Protein AF-A0A536EAB9-F1 (afdb_monomer_lite)

Foldseek 3Di:
DAEAEAADLLVVLVVVVVLDDFAFAEEEDDEQSCVQSCNVVCQLPDPRYHDLVNVLVPDDCVPCVVVNCVSVVDTPYYDYDFDDADPVGDTHHADPCDDDPVVNVCCVPVPVQVVVQVVCCVPPVGGDDCPDDDDDDDDPDPSRDYHYHYNDDGDD

Secondary structure (DSSP, 8-state):
-EEEEESSHHHHHHHHHHHSPTT-EEEE---HHHHHTSHHHHHHH-SSSEEHHHHHHHS-TTT-HHHHHHHHH--SEEE---SEE-TT--EE--BTTBSSHHHHHHHIIIIIHHHHHHHHHHHHSS--------------STTS-EEEEESS----

Radius of gyration: 17.91 Å; chains: 1; bounding box: 41×40×45 Å

pLDDT: mean 80.73, std 15.04, range [38.0, 97.25]

Structure (mmCIF, N/CA/C/O backbone):
data_AF-A0A536EAB9-F1
#
_entry.id   AF-A0A536EAB9-F1
#
loop_
_atom_site.group_PDB
_atom_site.id
_atom_site.type_symbol
_atom_site.label_atom_id
_atom_site.label_alt_id
_atom_site.label_comp_id
_atom_site.label_asym_id
_atom_site.label_entity_id
_atom_site.label_seq_id
_atom_site.pdbx_PDB_ins_code
_atom_site.Cartn_x
_atom_site.Cartn_y
_atom_site.Cartn_z
_atom_site.occupancy
_atom_site.B_iso_or_equiv
_atom_site.auth_seq_id
_atom_site.auth_comp_id
_atom_site.auth_asym_id
_atom_site.auth_atom_id
_atom_site.pdbx_PDB_model_num
ATOM 1 N N . MET A 1 1 ? -15.782 5.787 -1.056 1.00 75.94 1 MET A N 1
ATOM 2 C CA . MET A 1 1 ? -14.953 5.262 0.046 1.00 75.94 1 MET A CA 1
ATOM 3 C C . MET A 1 1 ? -15.876 4.612 1.052 1.00 75.94 1 MET A C 1
ATOM 5 O O . MET A 1 1 ? -16.847 5.250 1.440 1.00 75.94 1 MET A O 1
ATOM 9 N N . THR A 1 2 ? -15.585 3.378 1.443 1.00 87.56 2 THR A N 1
ATOM 10 C CA . THR A 1 2 ? -16.389 2.602 2.394 1.00 87.56 2 THR A CA 1
ATOM 11 C C . THR A 1 2 ? -15.535 2.332 3.628 1.00 87.56 2 THR A C 1
ATOM 13 O O . THR A 1 2 ? -14.425 1.816 3.502 1.00 87.56 2 THR A O 1
ATOM 16 N N . ALA A 1 3 ? -16.018 2.724 4.806 1.00 88.75 3 ALA A N 1
ATOM 17 C CA . ALA A 1 3 ? -15.301 2.549 6.064 1.00 88.75 3 ALA A CA 1
ATOM 18 C C . ALA A 1 3 ? -15.833 1.331 6.825 1.00 88.75 3 ALA A C 1
ATOM 20 O O . ALA A 1 3 ? -17.043 1.148 6.950 1.00 88.75 3 ALA A O 1
ATOM 21 N N . HIS A 1 4 ? -14.914 0.536 7.358 1.00 94.12 4 HIS A N 1
ATOM 22 C CA . HIS A 1 4 ? -15.176 -0.637 8.179 1.00 94.12 4 HIS A CA 1
ATOM 23 C C . HIS A 1 4 ? -14.498 -0.454 9.531 1.00 94.12 4 HIS A C 1
ATOM 25 O O . HIS A 1 4 ? -13.382 0.059 9.596 1.00 94.12 4 HIS A O 1
ATOM 31 N N . ILE A 1 5 ? -15.153 -0.891 10.602 1.00 95.50 5 ILE A N 1
ATOM 32 C CA . ILE A 1 5 ? -14.583 -0.889 11.951 1.00 95.50 5 ILE A CA 1
ATOM 33 C C . ILE A 1 5 ? -14.517 -2.336 12.416 1.00 95.50 5 ILE A C 1
ATOM 35 O O . ILE A 1 5 ? -15.523 -3.044 12.366 1.00 95.50 5 ILE A O 1
ATOM 39 N N . VAL A 1 6 ? -13.341 -2.766 12.859 1.00 97.25 6 VAL A N 1
ATOM 40 C CA . VAL A 1 6 ? -13.091 -4.125 13.347 1.00 97.25 6 VAL A CA 1
ATOM 41 C C . VAL A 1 6 ? -12.400 -4.088 14.707 1.00 97.25 6 VAL A C 1
ATOM 43 O O . VAL A 1 6 ? -11.725 -3.117 15.058 1.00 97.25 6 VAL A O 1
ATOM 46 N N . GLU A 1 7 ? -12.589 -5.145 15.495 1.00 96.81 7 GLU A N 1
ATOM 47 C CA . GLU A 1 7 ? -12.049 -5.207 16.855 1.00 96.81 7 GLU A CA 1
ATOM 48 C C . GLU A 1 7 ? -10.556 -5.564 16.862 1.00 96.81 7 GLU A C 1
ATOM 50 O O . GLU A 1 7 ? -9.804 -4.970 17.630 1.00 96.81 7 GLU A O 1
ATOM 55 N N . SER A 1 8 ? -10.123 -6.480 15.987 1.00 96.75 8 SER A N 1
ATOM 56 C CA . SER A 1 8 ? -8.767 -7.045 15.993 1.00 96.75 8 SER A CA 1
ATOM 57 C C . SER A 1 8 ? -8.055 -6.974 14.640 1.00 96.75 8 SER A C 1
ATOM 59 O O . SER A 1 8 ? -8.682 -6.872 13.580 1.00 96.75 8 SER A O 1
ATOM 61 N N . GLY A 1 9 ? -6.729 -7.100 14.665 1.00 93.94 9 GLY A N 1
ATOM 62 C CA . GLY A 1 9 ? -5.897 -7.235 13.472 1.00 93.94 9 GLY A CA 1
ATOM 63 C C . GLY A 1 9 ? -6.225 -8.484 12.653 1.00 93.94 9 GLY A C 1
ATOM 64 O O . GLY A 1 9 ? -6.204 -8.438 11.424 1.00 93.94 9 GLY A O 1
ATOM 65 N N . ALA A 1 10 ? -6.622 -9.575 13.311 1.00 95.31 10 ALA A N 1
ATOM 66 C CA . ALA A 1 10 ? -7.068 -10.790 12.631 1.00 95.31 10 ALA A CA 1
ATOM 67 C C . ALA A 1 10 ? -8.366 -10.560 11.837 1.00 95.31 10 ALA A C 1
ATOM 69 O O . ALA A 1 10 ? -8.505 -11.027 10.705 1.00 95.31 10 ALA A O 1
ATOM 70 N N . ASP A 1 11 ? -9.310 -9.799 12.398 1.00 96.75 11 ASP A N 1
ATOM 71 C CA . ASP A 1 11 ? -10.539 -9.424 11.694 1.00 96.75 11 ASP A CA 1
ATOM 72 C C . ASP A 1 11 ? -10.251 -8.465 10.538 1.00 96.75 11 ASP A C 1
ATOM 74 O O . ASP A 1 11 ? -10.848 -8.599 9.469 1.00 96.75 11 ASP A O 1
ATOM 78 N N . ALA A 1 12 ? -9.283 -7.561 10.717 1.00 96.25 12 ALA A N 1
ATOM 79 C CA . ALA A 1 12 ? -8.805 -6.680 9.661 1.00 96.25 12 ALA A CA 1
ATOM 80 C C . ALA A 1 12 ? -8.195 -7.462 8.489 1.00 96.25 12 ALA A C 1
ATOM 82 O O . ALA A 1 12 ? -8.575 -7.219 7.344 1.00 96.25 12 ALA A O 1
ATOM 83 N N . SER A 1 13 ? -7.300 -8.423 8.764 1.00 95.19 13 SER A N 1
ATOM 84 C CA . SER A 1 13 ? -6.672 -9.276 7.741 1.00 95.19 13 SER A CA 1
ATOM 85 C C . SER A 1 13 ? -7.732 -10.057 6.959 1.00 95.19 13 SER A C 1
ATOM 87 O O . SER A 1 13 ? -7.795 -9.993 5.729 1.00 95.19 13 SER A O 1
ATOM 89 N N . ARG A 1 14 ? -8.656 -10.708 7.676 1.00 96.38 14 ARG A N 1
ATOM 90 C CA . ARG A 1 14 ? -9.744 -11.496 7.083 1.00 96.38 14 ARG A CA 1
ATOM 91 C C . ARG A 1 14 ? -10.657 -10.655 6.194 1.00 96.38 14 ARG A C 1
ATOM 93 O O . ARG A 1 14 ? -10.989 -11.073 5.085 1.00 96.38 14 ARG A O 1
ATOM 100 N N . LEU A 1 15 ? -11.063 -9.478 6.674 1.00 96.50 15 LEU A N 1
ATOM 101 C CA . LEU A 1 15 ? -11.903 -8.558 5.913 1.00 96.50 15 LEU A CA 1
ATOM 102 C C . LEU A 1 15 ? -11.167 -8.040 4.675 1.00 96.50 15 LEU A C 1
ATOM 104 O O . LEU A 1 15 ? -11.731 -8.067 3.585 1.00 96.50 15 LEU A O 1
ATOM 108 N N . ALA A 1 16 ? -9.908 -7.619 4.824 1.00 95.12 16 ALA A N 1
ATOM 109 C CA . ALA A 1 16 ? -9.094 -7.142 3.713 1.00 95.12 16 ALA A CA 1
ATOM 110 C C . ALA A 1 16 ? -8.968 -8.206 2.615 1.00 95.12 16 ALA A C 1
ATOM 112 O O . ALA A 1 16 ? -9.211 -7.908 1.450 1.00 95.12 16 ALA A O 1
ATOM 113 N N . LEU A 1 17 ? -8.677 -9.461 2.974 1.00 95.44 17 LEU A N 1
ATOM 114 C CA . LEU A 1 17 ? -8.606 -10.565 2.014 1.00 95.44 17 LEU A CA 1
ATOM 115 C C . LEU A 1 17 ? -9.943 -10.818 1.313 1.00 95.44 17 LEU A C 1
ATOM 117 O O . LEU A 1 17 ? -9.949 -11.065 0.108 1.00 95.44 17 LEU A O 1
ATOM 121 N N . GLY A 1 18 ? -11.060 -10.734 2.039 1.00 95.00 18 GLY A N 1
ATOM 122 C CA . GLY A 1 18 ? -12.401 -10.913 1.477 1.00 95.00 18 GLY A CA 1
ATOM 123 C C . GLY A 1 18 ? -12.824 -9.819 0.490 1.00 95.00 18 GLY A C 1
ATOM 124 O O . GLY A 1 18 ? -13.664 -10.073 -0.367 1.00 95.00 18 GLY A O 1
ATOM 125 N N . LEU A 1 19 ? -12.237 -8.622 0.584 1.00 94.88 19 LEU A N 1
ATOM 126 C CA . LEU A 1 19 ? -12.507 -7.506 -0.330 1.00 94.88 19 LEU A CA 1
ATOM 127 C C . LEU A 1 19 ? -11.700 -7.587 -1.634 1.00 94.88 19 LEU A C 1
ATOM 129 O O . LEU A 1 19 ? -12.066 -6.949 -2.619 1.00 94.88 19 LEU A O 1
ATOM 133 N N . ILE A 1 20 ? -10.602 -8.346 -1.655 1.00 94.69 20 ILE A N 1
ATOM 134 C CA . ILE A 1 20 ? -9.741 -8.465 -2.836 1.00 94.69 20 ILE A CA 1
ATOM 135 C C . ILE A 1 20 ? -10.350 -9.489 -3.808 1.00 94.69 20 ILE A C 1
ATOM 137 O O . ILE A 1 20 ? -10.529 -10.645 -3.407 1.00 94.69 20 ILE A O 1
ATOM 141 N N . PRO A 1 21 ? -10.609 -9.124 -5.081 1.00 93.62 21 PRO A N 1
ATOM 142 C CA . PRO A 1 21 ? -11.105 -10.060 -6.087 1.00 93.62 21 PRO A CA 1
ATOM 143 C C . PRO A 1 21 ? -10.148 -11.231 -6.339 1.00 93.62 21 PRO A C 1
ATOM 145 O O . PRO A 1 21 ? -8.926 -11.089 -6.259 1.00 93.62 21 PRO A O 1
ATOM 148 N N . ASP A 1 22 ? -10.702 -12.388 -6.693 1.00 94.50 22 ASP A N 1
ATOM 149 C CA . ASP A 1 22 ? -9.910 -13.558 -7.081 1.00 94.50 22 ASP A CA 1
ATOM 150 C C . ASP A 1 22 ? -9.056 -13.259 -8.319 1.00 94.50 22 ASP A C 1
ATOM 152 O O . ASP A 1 22 ? -9.517 -12.636 -9.276 1.00 94.50 22 ASP A O 1
ATOM 156 N N . GLY A 1 23 ? -7.802 -13.711 -8.305 1.00 94.25 23 GLY A N 1
ATOM 157 C CA . GLY A 1 23 ? -6.846 -13.502 -9.392 1.00 94.25 23 GLY A CA 1
ATOM 158 C C . GLY A 1 23 ? -6.237 -12.099 -9.461 1.00 94.25 23 GLY A C 1
ATOM 159 O O . GLY A 1 23 ? -5.397 -11.874 -10.329 1.00 94.25 23 GLY A O 1
ATOM 160 N N . ALA A 1 24 ? -6.612 -11.178 -8.566 1.00 94.50 24 ALA A N 1
ATOM 161 C CA . ALA A 1 24 ? -6.116 -9.805 -8.588 1.00 94.50 24 ALA A CA 1
ATOM 162 C C . ALA A 1 24 ? -4.597 -9.713 -8.361 1.00 94.50 24 ALA A C 1
ATOM 164 O O . ALA A 1 24 ? -4.020 -10.422 -7.524 1.00 94.50 24 ALA A O 1
ATOM 165 N N . GLU A 1 25 ? -3.967 -8.774 -9.064 1.00 92.25 25 GLU A N 1
ATOM 166 C CA . GLU A 1 25 ? -2.600 -8.336 -8.806 1.00 92.25 25 GLU A CA 1
ATOM 167 C C . GLU A 1 25 ? -2.575 -7.362 -7.627 1.00 92.25 25 GLU A C 1
ATOM 169 O O . GLU A 1 25 ? -3.071 -6.236 -7.706 1.00 92.25 25 GLU A O 1
ATOM 174 N N . VAL A 1 26 ? -1.989 -7.802 -6.512 1.00 93.75 26 VAL A N 1
ATOM 175 C CA . VAL A 1 26 ? -1.994 -7.051 -5.255 1.00 93.75 26 VAL A CA 1
ATOM 176 C C . VAL A 1 26 ? -0.616 -6.485 -4.966 1.00 93.75 26 VAL A C 1
ATOM 178 O O . VAL A 1 26 ? 0.374 -7.215 -4.867 1.00 93.75 26 VAL A O 1
ATOM 181 N N . PHE A 1 27 ? -0.553 -5.173 -4.773 1.00 89.31 27 PHE A N 1
ATOM 182 C CA . PHE A 1 27 ? 0.641 -4.485 -4.308 1.00 89.31 27 PHE A CA 1
ATOM 183 C C . PHE A 1 27 ? 0.523 -4.155 -2.818 1.00 89.31 27 PHE A C 1
ATOM 185 O O . PHE A 1 27 ? -0.337 -3.379 -2.405 1.00 89.31 27 PHE A O 1
ATOM 192 N N . THR A 1 28 ? 1.422 -4.705 -2.004 1.00 89.38 28 THR A N 1
ATOM 193 C CA . THR A 1 28 ? 1.500 -4.419 -0.566 1.00 89.38 28 THR A CA 1
ATOM 194 C C . THR A 1 28 ? 2.483 -3.277 -0.290 1.00 89.38 28 THR A C 1
ATOM 196 O O . THR A 1 28 ? 3.703 -3.407 -0.430 1.00 89.38 28 THR A O 1
ATOM 199 N N . ALA A 1 29 ? 1.973 -2.112 0.107 1.00 83.00 29 ALA A N 1
ATOM 200 C CA . ALA A 1 29 ? 2.823 -1.015 0.555 1.00 83.00 29 ALA A CA 1
ATOM 201 C C . ALA A 1 29 ? 3.629 -1.439 1.794 1.00 83.00 29 ALA A C 1
ATOM 203 O O . ALA A 1 29 ? 3.186 -2.262 2.595 1.00 83.00 29 ALA A O 1
ATOM 204 N N . THR A 1 30 ? 4.830 -0.883 1.962 1.00 81.94 30 THR A N 1
ATOM 205 C CA . THR A 1 30 ? 5.644 -1.166 3.151 1.00 81.94 30 THR A CA 1
ATOM 206 C C . THR A 1 30 ? 4.916 -0.641 4.389 1.00 81.94 30 THR A C 1
ATOM 208 O O . THR A 1 30 ? 4.744 0.565 4.538 1.00 81.94 30 THR A O 1
ATOM 211 N N . SER A 1 31 ? 4.472 -1.547 5.258 1.00 81.62 31 SER A N 1
ATOM 212 C CA . SER A 1 31 ? 3.620 -1.227 6.402 1.00 81.62 31 SER A CA 1
ATOM 213 C C . SER A 1 31 ? 3.896 -2.183 7.556 1.00 81.62 31 SER A C 1
ATOM 215 O O . SER A 1 31 ? 3.786 -3.399 7.398 1.00 81.62 31 SER A O 1
ATOM 217 N N . GLN A 1 32 ? 4.216 -1.623 8.726 1.00 84.38 32 GLN A N 1
ATOM 218 C CA . GLN A 1 32 ? 4.402 -2.414 9.942 1.00 84.38 32 GLN A CA 1
ATOM 219 C C . GLN A 1 32 ? 3.091 -3.071 10.382 1.00 84.38 32 GLN A C 1
ATOM 221 O O . GLN A 1 32 ? 3.093 -4.246 10.725 1.00 84.38 32 GLN A O 1
ATOM 226 N N . THR A 1 33 ? 1.968 -2.355 10.284 1.00 88.44 33 THR A N 1
ATOM 227 C CA . THR A 1 33 ? 0.635 -2.892 10.589 1.00 88.44 33 THR A CA 1
ATOM 228 C C . THR A 1 33 ? 0.329 -4.121 9.734 1.00 88.44 33 THR A C 1
ATOM 230 O O . THR A 1 33 ? -0.097 -5.137 10.266 1.00 88.44 33 THR A O 1
ATOM 233 N N . LEU A 1 34 ? 0.588 -4.069 8.419 1.00 91.19 34 LEU A N 1
ATOM 234 C CA . LEU A 1 34 ? 0.337 -5.214 7.534 1.00 91.19 34 LEU A CA 1
ATOM 235 C C . LEU A 1 34 ? 1.245 -6.415 7.814 1.00 91.19 34 LEU A C 1
ATOM 237 O O . LEU A 1 34 ? 0.874 -7.546 7.494 1.00 91.19 34 LEU A O 1
ATOM 241 N N . ALA A 1 35 ? 2.448 -6.176 8.333 1.00 89.00 35 ALA A N 1
ATOM 242 C CA . ALA A 1 35 ? 3.344 -7.242 8.759 1.00 89.00 35 ALA A CA 1
ATOM 243 C C . ALA A 1 35 ? 2.858 -7.866 10.075 1.00 89.00 35 ALA A C 1
ATOM 245 O O . ALA A 1 35 ? 2.803 -9.086 10.188 1.00 89.00 35 ALA A O 1
ATOM 246 N N . GLU A 1 36 ? 2.457 -7.034 11.035 1.00 91.00 36 GLU A N 1
ATOM 247 C CA . GLU A 1 36 ? 1.992 -7.450 12.359 1.00 91.00 36 GLU A CA 1
ATOM 248 C C . GLU A 1 36 ? 0.701 -8.269 12.305 1.00 91.00 36 GLU A C 1
ATOM 250 O O . GLU A 1 36 ? 0.615 -9.310 12.949 1.00 91.00 36 GLU A O 1
ATOM 255 N N . ILE A 1 37 ? -0.266 -7.874 11.471 1.00 94.81 37 ILE A N 1
ATOM 256 C CA . ILE A 1 37 ? -1.510 -8.642 11.291 1.00 94.81 37 ILE A CA 1
ATOM 257 C C . ILE A 1 37 ? -1.346 -9.867 10.376 1.00 94.81 37 ILE A C 1
ATOM 259 O O . ILE A 1 37 ? -2.331 -10.530 10.068 1.00 94.81 37 ILE A O 1
ATOM 263 N N . GLY A 1 38 ? -0.137 -10.141 9.874 1.00 93.69 38 GLY A N 1
ATOM 264 C CA . GLY A 1 38 ? 0.153 -11.279 8.994 1.00 93.69 38 GLY A CA 1
ATOM 265 C C . GLY A 1 38 ? -0.288 -11.124 7.532 1.00 93.69 38 GLY A C 1
ATOM 266 O O . GLY A 1 38 ? 0.122 -11.925 6.690 1.00 93.69 38 GLY A O 1
ATOM 267 N N . LEU A 1 39 ? -1.032 -10.068 7.186 1.00 94.69 39 LEU A N 1
ATOM 268 C CA . LEU A 1 39 ? -1.633 -9.893 5.857 1.00 94.69 39 LEU A CA 1
ATOM 269 C C . LEU A 1 39 ? -0.602 -9.906 4.718 1.00 94.69 39 LEU A C 1
ATOM 271 O O . LEU A 1 39 ? -0.870 -10.432 3.640 1.00 94.69 39 LEU A O 1
ATOM 275 N N . THR A 1 40 ? 0.594 -9.356 4.946 1.00 93.00 40 THR A N 1
ATOM 276 C CA . THR A 1 40 ? 1.659 -9.362 3.924 1.00 93.00 40 THR A CA 1
ATOM 277 C C . THR A 1 40 ? 2.078 -10.787 3.565 1.00 93.00 40 THR A C 1
ATOM 279 O O . THR A 1 40 ? 2.171 -11.124 2.387 1.00 93.00 40 THR A O 1
ATOM 282 N N . ALA A 1 41 ? 2.300 -11.631 4.576 1.00 93.56 41 ALA A N 1
ATOM 283 C CA . ALA A 1 41 ? 2.711 -13.016 4.377 1.00 93.56 41 ALA A CA 1
ATOM 284 C C . ALA A 1 41 ? 1.583 -13.850 3.753 1.00 93.56 41 ALA A C 1
ATOM 286 O O . ALA A 1 41 ? 1.844 -14.666 2.872 1.00 93.56 41 ALA A O 1
ATOM 287 N N . GLU A 1 42 ? 0.334 -13.608 4.161 1.00 94.75 42 GLU A N 1
ATOM 288 C CA . GLU A 1 42 ? -0.835 -14.264 3.572 1.00 94.75 42 GLU A CA 1
ATOM 289 C C . GLU A 1 42 ? -1.002 -13.926 2.083 1.00 94.75 42 GLU A C 1
ATOM 291 O O . GLU A 1 42 ? -1.237 -14.826 1.280 1.00 94.75 42 GLU A O 1
ATOM 296 N N . ILE A 1 43 ? -0.829 -12.658 1.685 1.00 95.25 43 ILE A N 1
ATOM 297 C CA . ILE A 1 43 ? -0.886 -12.246 0.272 1.00 95.25 43 ILE A CA 1
ATOM 298 C C . ILE A 1 43 ? 0.276 -12.852 -0.524 1.00 95.25 43 ILE A C 1
ATOM 300 O O . ILE A 1 43 ? 0.063 -13.344 -1.631 1.00 95.25 43 ILE A O 1
ATOM 304 N N . ASP A 1 44 ? 1.490 -12.845 0.031 1.00 93.88 44 ASP A N 1
ATOM 305 C CA . ASP A 1 44 ? 2.682 -13.373 -0.640 1.00 93.88 44 ASP A CA 1
ATOM 306 C C . ASP A 1 44 ? 2.624 -14.897 -0.850 1.00 93.88 44 ASP A C 1
ATOM 308 O O . ASP A 1 44 ? 3.159 -15.384 -1.846 1.00 93.88 44 ASP A O 1
ATOM 312 N N . ALA A 1 45 ? 1.971 -15.636 0.055 1.00 94.00 45 ALA A N 1
ATOM 313 C CA . ALA A 1 45 ? 1.793 -17.091 -0.017 1.00 94.00 45 ALA A CA 1
ATOM 314 C C . ALA A 1 45 ? 0.474 -17.531 -0.685 1.00 94.00 45 ALA A C 1
ATOM 316 O O . ALA A 1 45 ? 0.232 -18.730 -0.845 1.00 94.00 45 ALA A O 1
ATOM 317 N N . SER A 1 46 ? -0.396 -16.587 -1.050 1.00 93.75 46 SER A N 1
ATOM 318 C CA . SER A 1 46 ? -1.722 -16.884 -1.589 1.00 93.75 46 SER A CA 1
ATOM 319 C C . SER A 1 46 ? -1.645 -17.562 -2.955 1.00 93.75 46 SER A C 1
ATOM 321 O O . SER A 1 46 ? -0.944 -17.112 -3.856 1.00 93.75 46 SER A O 1
ATOM 323 N N . THR A 1 47 ? -2.443 -18.612 -3.144 1.00 92.69 47 THR A N 1
ATOM 324 C CA . THR A 1 47 ? -2.685 -19.212 -4.467 1.00 92.69 47 THR A CA 1
ATOM 325 C C . THR A 1 47 ? -3.830 -18.534 -5.220 1.00 92.69 47 THR A C 1
ATOM 327 O O . THR A 1 47 ? -3.997 -18.754 -6.417 1.00 92.69 47 THR A O 1
ATOM 330 N N . ARG A 1 48 ? -4.624 -17.710 -4.524 1.00 95.81 48 ARG A N 1
ATOM 331 C CA . ARG A 1 48 ? -5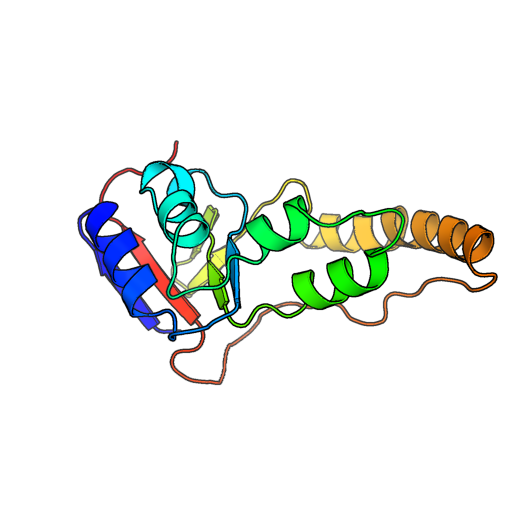.785 -16.985 -5.064 1.00 95.81 48 ARG A CA 1
ATOM 332 C C . ARG A 1 48 ? -5.409 -15.613 -5.618 1.00 95.81 48 ARG A C 1
ATOM 334 O O . ARG A 1 48 ? -6.108 -15.098 -6.483 1.00 95.81 48 ARG A O 1
ATOM 341 N N . LEU A 1 49 ? -4.344 -15.010 -5.095 1.00 96.12 49 LEU A N 1
ATOM 342 C CA . LEU A 1 49 ? -3.911 -13.648 -5.404 1.00 96.12 49 LEU A CA 1
ATOM 343 C C . LEU A 1 49 ? -2.521 -13.672 -6.034 1.00 96.12 49 LEU A C 1
ATOM 345 O O . LEU A 1 49 ? -1.712 -14.544 -5.727 1.00 96.12 49 LEU A O 1
ATOM 349 N N . ARG A 1 50 ? -2.212 -12.677 -6.867 1.00 95.12 50 ARG A N 1
ATOM 350 C CA . ARG A 1 50 ? -0.865 -12.496 -7.410 1.00 95.12 50 ARG A CA 1
ATOM 351 C C . ARG A 1 50 ? -0.165 -11.361 -6.667 1.00 95.12 50 ARG A C 1
ATOM 353 O O . ARG A 1 50 ? -0.429 -10.191 -6.931 1.00 95.12 50 ARG A O 1
ATOM 360 N N . SER A 1 51 ? 0.750 -11.687 -5.751 1.00 94.62 51 SER A N 1
ATOM 361 C CA . SER A 1 51 ? 1.568 -10.664 -5.077 1.00 94.62 51 SER A CA 1
ATOM 362 C C . SER A 1 51 ? 2.542 -10.017 -6.062 1.00 94.62 51 SER A C 1
ATOM 364 O O . SER A 1 51 ? 3.517 -10.634 -6.503 1.00 94.62 51 SER A O 1
ATOM 366 N N . VAL A 1 52 ? 2.315 -8.739 -6.372 1.00 91.69 52 VAL A N 1
ATOM 367 C CA . VAL A 1 52 ? 3.199 -7.951 -7.239 1.00 91.69 52 VAL A CA 1
ATOM 368 C C . VAL A 1 52 ? 4.599 -7.862 -6.638 1.00 91.69 52 VAL A C 1
ATOM 370 O O . VAL A 1 52 ? 5.590 -7.964 -7.357 1.00 91.69 52 VAL A O 1
ATOM 373 N N . ARG A 1 53 ? 4.718 -7.745 -5.311 1.00 88.81 53 ARG A N 1
ATOM 374 C CA . ARG A 1 53 ? 6.027 -7.666 -4.648 1.00 88.81 53 ARG A CA 1
ATOM 375 C C . ARG A 1 53 ? 6.811 -8.961 -4.742 1.00 88.81 53 ARG A C 1
ATOM 377 O O . ARG A 1 53 ? 8.017 -8.899 -4.974 1.00 88.81 53 ARG A O 1
ATOM 384 N N . SER A 1 54 ? 6.152 -10.103 -4.574 1.00 92.44 54 SER A N 1
ATOM 385 C CA . SER A 1 54 ? 6.798 -11.407 -4.738 1.00 92.44 54 SER A CA 1
ATOM 386 C C . SER A 1 54 ? 7.307 -11.597 -6.161 1.00 92.44 54 SER A C 1
ATOM 388 O O . SER A 1 54 ? 8.437 -12.046 -6.332 1.00 92.44 54 SER A O 1
ATOM 390 N N . VAL A 1 55 ? 6.523 -11.192 -7.166 1.00 91.62 55 VAL A N 1
ATOM 391 C CA . VAL A 1 55 ? 6.937 -11.253 -8.576 1.00 91.62 55 VAL A CA 1
ATOM 392 C C . VAL A 1 55 ? 8.121 -10.320 -8.836 1.00 91.62 55 VAL A C 1
ATOM 394 O O . VAL A 1 55 ? 9.145 -10.773 -9.332 1.00 91.62 55 VAL A O 1
ATOM 397 N N . LEU A 1 56 ? 8.035 -9.045 -8.439 1.00 88.38 56 LEU A N 1
ATOM 398 C CA . LEU A 1 56 ? 9.107 -8.065 -8.657 1.00 88.38 56 LEU A CA 1
ATOM 399 C C . LEU A 1 56 ? 10.439 -8.479 -8.012 1.00 88.38 56 LEU A C 1
ATOM 401 O O . LEU A 1 56 ? 11.489 -8.240 -8.596 1.00 88.38 56 LEU A O 1
ATOM 405 N N . LYS A 1 57 ? 10.416 -9.120 -6.835 1.00 90.38 57 LYS A N 1
ATOM 406 C CA . LYS A 1 57 ? 11.629 -9.621 -6.158 1.00 90.38 57 LYS A CA 1
ATOM 407 C C . LYS A 1 57 ? 12.348 -10.736 -6.927 1.00 90.38 57 LYS A C 1
ATOM 409 O O . LYS A 1 57 ? 13.522 -10.970 -6.668 1.00 90.38 57 LYS A O 1
ATOM 414 N N . GLN A 1 58 ? 11.644 -11.445 -7.806 1.00 93.12 58 GLN A N 1
ATOM 415 C CA . GLN A 1 58 ? 12.190 -12.553 -8.596 1.00 93.12 58 GLN A CA 1
ATOM 416 C C . GLN A 1 58 ? 12.687 -12.101 -9.976 1.00 93.12 58 GLN A C 1
ATOM 418 O O . GLN A 1 58 ? 13.296 -12.895 -10.688 1.00 93.12 58 GLN A O 1
ATOM 423 N N . MET A 1 59 ? 12.410 -10.854 -10.367 1.00 92.31 59 MET A N 1
ATOM 424 C CA . MET A 1 59 ? 12.789 -10.303 -11.666 1.00 92.31 59 MET A CA 1
ATOM 425 C C . MET A 1 59 ? 14.201 -9.720 -11.638 1.00 92.31 59 MET A C 1
ATOM 427 O O . MET A 1 59 ? 14.675 -9.220 -10.617 1.00 92.31 59 MET A O 1
ATOM 431 N N . ASP A 1 60 ? 14.853 -9.743 -12.793 1.00 93.62 60 ASP A N 1
ATOM 432 C CA . ASP A 1 60 ? 16.162 -9.141 -12.994 1.00 93.62 60 ASP A CA 1
ATOM 433 C C . ASP A 1 60 ? 16.018 -7.685 -13.459 1.00 93.62 60 ASP A C 1
ATOM 435 O O . ASP A 1 60 ? 15.500 -7.390 -14.537 1.00 93.62 60 ASP A O 1
ATOM 439 N N . MET A 1 61 ? 16.523 -6.758 -12.646 1.00 88.25 61 MET A N 1
ATOM 440 C CA . MET A 1 61 ? 16.499 -5.329 -12.950 1.00 88.25 61 MET A CA 1
ATOM 441 C C . MET A 1 61 ? 17.298 -4.954 -14.202 1.00 88.25 61 MET A C 1
ATOM 443 O O . MET A 1 61 ? 16.957 -3.966 -14.845 1.00 88.25 61 MET A O 1
ATOM 447 N N . ALA A 1 62 ? 18.353 -5.691 -14.555 1.00 92.31 62 ALA A N 1
ATOM 448 C CA . ALA A 1 62 ? 19.188 -5.369 -15.709 1.00 92.31 62 ALA A CA 1
ATOM 449 C C . ALA A 1 62 ? 18.491 -5.698 -17.035 1.00 92.31 62 ALA A C 1
ATOM 451 O O . ALA A 1 62 ? 18.695 -5.003 -18.030 1.00 92.31 62 ALA A O 1
ATOM 452 N N . THR A 1 63 ? 17.662 -6.742 -17.049 1.00 94.62 63 THR A N 1
ATOM 453 C CA . THR A 1 63 ? 17.059 -7.279 -18.278 1.00 94.62 63 THR A CA 1
ATOM 454 C C . THR A 1 63 ? 15.551 -7.053 -18.371 1.00 94.62 63 THR A C 1
ATOM 456 O O . THR A 1 63 ? 15.026 -6.999 -19.478 1.00 94.62 63 THR A O 1
ATOM 459 N N . GLN A 1 64 ? 14.858 -6.864 -17.243 1.00 93.94 64 GLN A N 1
ATOM 460 C CA . GLN A 1 64 ? 13.390 -6.810 -17.167 1.00 93.94 64 GLN A CA 1
ATOM 461 C C . GLN A 1 64 ? 12.864 -5.485 -16.590 1.00 93.94 64 GLN A C 1
ATOM 463 O O . GLN A 1 64 ? 11.750 -5.403 -16.066 1.00 93.94 64 GLN A O 1
ATOM 468 N N . TRP A 1 65 ? 13.669 -4.416 -16.641 1.00 84.50 65 TRP A N 1
ATOM 469 C CA . TRP A 1 65 ? 13.324 -3.129 -16.027 1.00 84.50 65 TRP A CA 1
ATOM 470 C C . TRP A 1 65 ? 12.012 -2.529 -16.546 1.00 84.50 65 TRP A C 1
ATOM 472 O O . TRP A 1 65 ? 11.280 -1.863 -15.808 1.00 84.50 65 TRP A O 1
ATOM 482 N N . HIS A 1 66 ? 11.710 -2.719 -17.832 1.00 85.12 66 HIS A N 1
ATOM 483 C CA . HIS A 1 66 ? 10.472 -2.215 -18.416 1.00 85.12 66 HIS A CA 1
ATOM 484 C C . HIS A 1 66 ? 9.256 -2.922 -17.811 1.00 85.12 66 HIS A C 1
ATOM 486 O O . HIS A 1 66 ? 8.335 -2.259 -17.333 1.00 85.12 66 HIS A O 1
ATOM 492 N N . GLU A 1 67 ? 9.296 -4.247 -17.758 1.00 88.12 67 GLU A N 1
ATOM 493 C CA . GLU A 1 67 ? 8.254 -5.107 -17.215 1.00 88.12 67 GLU A CA 1
ATOM 494 C C . GLU A 1 67 ? 8.039 -4.828 -15.725 1.00 88.12 67 GLU A C 1
ATOM 496 O O . GLU A 1 67 ? 6.896 -4.706 -15.287 1.00 88.12 67 GLU A O 1
ATOM 501 N N . MET A 1 68 ? 9.119 -4.631 -14.960 1.00 85.50 68 MET A N 1
ATOM 502 C CA . MET A 1 68 ? 9.037 -4.253 -13.546 1.00 85.50 68 MET A CA 1
ATOM 503 C C . MET A 1 68 ? 8.295 -2.926 -13.349 1.00 85.50 68 MET A C 1
ATOM 505 O O . MET A 1 68 ? 7.438 -2.823 -12.469 1.00 85.50 68 MET A O 1
ATOM 509 N N . ARG A 1 69 ? 8.579 -1.909 -14.179 1.00 78.69 69 ARG A N 1
ATOM 510 C CA . ARG A 1 69 ? 7.875 -0.615 -14.119 1.00 78.69 69 ARG A CA 1
ATOM 511 C C . ARG A 1 69 ? 6.412 -0.735 -14.522 1.00 78.69 69 ARG A C 1
ATOM 513 O O . ARG A 1 69 ? 5.573 -0.088 -13.905 1.00 78.69 69 ARG A O 1
ATOM 520 N N . VAL A 1 70 ? 6.100 -1.540 -15.537 1.00 75.38 70 VAL A N 1
ATOM 521 C CA . VAL A 1 70 ? 4.714 -1.770 -15.968 1.00 75.38 70 VAL A CA 1
ATOM 522 C C . VAL A 1 70 ? 3.917 -2.454 -14.859 1.00 75.38 70 VAL A C 1
ATOM 524 O O . VAL A 1 70 ? 2.849 -1.963 -14.499 1.00 75.38 70 VAL A O 1
ATOM 527 N N . LEU A 1 71 ? 4.462 -3.530 -14.288 1.00 77.69 71 LEU A N 1
ATOM 528 C CA . LEU A 1 71 ? 3.821 -4.306 -13.229 1.00 77.69 71 LEU A CA 1
ATOM 529 C C . LEU A 1 71 ? 3.653 -3.482 -11.941 1.00 77.69 71 LEU A C 1
ATOM 531 O O . LEU A 1 71 ? 2.575 -3.446 -11.358 1.00 77.69 71 LEU A O 1
ATOM 535 N N . GLY A 1 72 ? 4.693 -2.758 -11.518 1.00 75.12 72 GLY A N 1
ATOM 536 C CA . GLY A 1 72 ? 4.634 -1.913 -10.321 1.00 75.12 72 GLY A CA 1
ATOM 537 C C . GLY A 1 72 ? 3.692 -0.709 -10.448 1.00 75.12 72 GLY A C 1
ATOM 538 O O . GLY A 1 72 ? 3.168 -0.240 -9.442 1.00 75.12 72 GLY A O 1
ATOM 539 N N . ALA A 1 73 ? 3.456 -0.210 -11.666 1.00 73.25 73 ALA A N 1
ATOM 540 C CA . ALA A 1 73 ? 2.598 0.951 -11.903 1.00 73.25 73 ALA A CA 1
ATOM 541 C C . ALA A 1 73 ? 1.106 0.609 -12.040 1.00 73.25 73 ALA A C 1
ATOM 543 O O . ALA A 1 73 ? 0.282 1.525 -12.055 1.00 73.25 73 ALA A O 1
ATOM 544 N N . ARG A 1 74 ? 0.751 -0.672 -12.213 1.00 78.19 74 ARG A N 1
ATOM 545 C CA . ARG A 1 74 ? -0.616 -1.086 -12.568 1.00 78.19 74 ARG A CA 1
ATOM 546 C C . ARG A 1 74 ? -1.129 -2.313 -11.794 1.00 78.19 74 ARG A C 1
ATOM 548 O O . ARG A 1 74 ? -1.689 -3.197 -12.433 1.00 78.19 74 ARG A O 1
ATOM 555 N N . PRO A 1 75 ? -0.984 -2.383 -10.459 1.00 83.06 75 PRO A N 1
ATOM 556 C CA . PRO A 1 75 ? -1.694 -3.404 -9.697 1.00 83.06 75 PRO A CA 1
ATOM 557 C C . PRO A 1 75 ? -3.211 -3.178 -9.774 1.00 83.06 75 PRO A C 1
ATOM 559 O O . PRO A 1 75 ? -3.669 -2.035 -9.868 1.00 83.06 75 PRO A O 1
ATOM 562 N N . ASP A 1 76 ? -3.986 -4.255 -9.667 1.00 86.94 76 ASP A N 1
ATOM 563 C CA . ASP A 1 76 ? -5.445 -4.179 -9.545 1.00 86.94 76 ASP A CA 1
ATOM 564 C C . ASP A 1 76 ? -5.853 -3.609 -8.181 1.00 86.94 76 ASP A C 1
ATOM 566 O O . ASP A 1 76 ? -6.817 -2.848 -8.076 1.00 86.94 76 ASP A O 1
ATOM 570 N N . VAL A 1 77 ? -5.101 -3.965 -7.130 1.00 89.75 77 VAL A N 1
ATOM 571 C CA . VAL A 1 77 ? -5.351 -3.533 -5.750 1.00 89.75 77 VAL A CA 1
ATOM 572 C C . VAL A 1 77 ? -4.049 -3.127 -5.065 1.00 89.75 77 VAL A C 1
ATOM 574 O O . VAL A 1 77 ? -3.042 -3.830 -5.134 1.00 89.75 77 VAL A O 1
ATOM 577 N N . ILE A 1 78 ? -4.084 -2.012 -4.333 1.00 89.88 78 ILE A N 1
ATOM 578 C CA . ILE A 1 78 ? -3.016 -1.613 -3.413 1.00 89.88 78 ILE A CA 1
ATOM 579 C C . ILE A 1 78 ? -3.531 -1.748 -1.984 1.00 89.88 78 ILE A C 1
ATOM 581 O O . ILE A 1 78 ? -4.590 -1.218 -1.652 1.00 89.88 78 ILE A O 1
ATOM 585 N N . VAL A 1 79 ? -2.764 -2.427 -1.133 1.00 90.81 79 VAL A N 1
ATOM 586 C CA . VAL A 1 79 ? -3.058 -2.578 0.296 1.00 90.81 79 VAL A CA 1
ATOM 587 C C . VAL A 1 79 ? -1.925 -1.952 1.098 1.00 90.81 79 VAL A C 1
ATOM 589 O O . VAL A 1 79 ? -0.752 -2.242 0.864 1.00 90.81 79 VAL A O 1
ATOM 592 N N . GLY A 1 80 ? -2.261 -1.083 2.047 1.00 88.69 80 GLY A N 1
ATOM 593 C CA . GLY A 1 80 ? -1.294 -0.365 2.872 1.00 88.69 80 GLY A CA 1
ATOM 594 C C . GLY A 1 80 ? -1.930 0.185 4.141 1.00 88.69 80 GLY A C 1
ATOM 595 O O . GLY A 1 80 ? -3.144 0.371 4.196 1.00 88.69 80 GLY A O 1
ATOM 596 N N . SER A 1 81 ? -1.106 0.463 5.151 1.00 84.00 81 SER A N 1
ATOM 597 C CA . SER A 1 81 ? -1.516 1.315 6.268 1.00 84.00 81 SER A CA 1
ATOM 598 C C . SER A 1 81 ? -1.276 2.785 5.937 1.00 84.00 81 SER A C 1
ATOM 600 O O . SER A 1 81 ? -0.543 3.137 5.010 1.00 84.00 81 SER A O 1
ATOM 602 N N . VAL A 1 82 ? -1.891 3.648 6.732 1.00 79.88 82 VAL A N 1
ATOM 603 C CA . VAL A 1 82 ? -1.813 5.102 6.604 1.00 79.88 82 VAL A CA 1
ATOM 604 C C . VAL A 1 82 ? -1.369 5.681 7.944 1.00 79.88 82 VAL A C 1
ATOM 606 O O . VAL A 1 82 ? -1.435 4.998 8.963 1.00 79.88 82 VAL A O 1
ATOM 609 N N . HIS A 1 83 ? -0.872 6.913 7.947 1.00 72.50 83 HIS A N 1
ATOM 610 C CA . HIS A 1 83 ? -0.365 7.557 9.163 1.00 72.50 83 HIS A CA 1
ATOM 611 C C . HIS A 1 83 ? -1.476 8.246 9.947 1.00 72.50 83 HIS A C 1
ATOM 613 O O . HIS A 1 83 ? -1.447 8.253 11.172 1.00 72.50 83 HIS A O 1
ATOM 619 N N . ALA A 1 84 ? -2.446 8.832 9.244 1.00 65.00 84 ALA A N 1
ATOM 620 C CA . ALA A 1 84 ? -3.599 9.459 9.866 1.00 65.00 84 ALA A CA 1
ATOM 621 C C . ALA A 1 84 ? -4.797 9.478 8.917 1.00 65.00 84 ALA A C 1
ATOM 623 O O . ALA A 1 84 ? -4.642 9.406 7.696 1.00 65.00 84 ALA A O 1
ATOM 624 N N . ILE A 1 85 ? -5.982 9.612 9.506 1.00 71.56 85 ILE A N 1
ATOM 625 C CA . ILE A 1 85 ? -7.217 9.956 8.810 1.00 71.56 85 ILE A CA 1
ATOM 626 C C . ILE A 1 85 ? -7.849 11.118 9.579 1.00 71.56 85 ILE A C 1
ATOM 628 O O . ILE A 1 85 ? -7.975 11.033 10.801 1.00 71.56 85 ILE A O 1
ATOM 632 N N . THR A 1 86 ? -8.188 12.211 8.897 1.00 74.12 86 THR A N 1
ATOM 633 C CA . THR A 1 86 ? -8.838 13.375 9.524 1.00 74.12 86 THR A CA 1
ATOM 634 C C . THR A 1 86 ? -10.335 13.131 9.718 1.00 74.12 86 THR A C 1
ATOM 636 O O . THR A 1 86 ? -10.916 12.235 9.104 1.00 74.12 86 THR A O 1
ATOM 639 N N . GLU A 1 87 ? -10.999 13.942 10.547 1.00 69.31 87 GLU A N 1
ATOM 640 C CA . GLU A 1 87 ? -12.462 13.877 10.719 1.00 69.31 87 GLU A CA 1
ATOM 641 C C . GLU A 1 87 ? -13.213 14.130 9.402 1.00 69.31 87 GLU A C 1
ATOM 643 O O . GLU A 1 87 ? -14.316 13.628 9.194 1.00 69.31 87 GLU A O 1
ATOM 648 N N . GLN A 1 88 ? -12.591 14.876 8.487 1.00 71.94 88 GLN A N 1
ATOM 649 C CA . GLN A 1 88 ? -13.086 15.161 7.143 1.00 71.94 88 GLN A CA 1
ATOM 650 C C . GLN A 1 88 ? -12.861 13.990 6.168 1.00 71.94 88 GLN A C 1
ATOM 652 O O . GLN A 1 88 ? -13.305 14.052 5.021 1.00 71.94 88 GLN A O 1
ATOM 657 N N . GLY A 1 89 ? -12.202 12.914 6.612 1.00 70.44 89 GLY A N 1
ATOM 658 C CA . GLY A 1 89 ? -11.920 11.724 5.812 1.00 70.44 89 GLY A CA 1
ATOM 659 C C . GLY A 1 89 ? -10.684 11.848 4.921 1.00 70.44 89 GLY A C 1
ATOM 660 O O . GLY A 1 89 ? -10.545 11.078 3.971 1.00 70.44 89 GLY A O 1
ATOM 661 N N . GLU A 1 90 ? -9.789 12.798 5.197 1.00 67.00 90 GLU A N 1
ATOM 662 C CA . GLU A 1 90 ? -8.537 12.942 4.454 1.00 67.00 90 GLU A CA 1
ATOM 663 C C . GLU A 1 90 ? -7.524 11.922 4.969 1.00 67.00 90 GLU A C 1
ATOM 665 O O . GLU A 1 90 ? -7.277 11.827 6.169 1.00 67.00 90 GLU A O 1
ATOM 670 N N . VAL A 1 91 ? -6.930 11.155 4.059 1.00 71.44 91 VAL A N 1
ATOM 671 C CA . VAL A 1 91 ? -5.976 10.094 4.389 1.00 71.44 91 VAL A CA 1
ATOM 672 C C . VAL A 1 91 ? -4.554 10.615 4.212 1.00 71.44 91 VAL A C 1
ATOM 674 O O . VAL A 1 91 ? -4.170 11.045 3.126 1.00 71.44 91 VAL A O 1
ATOM 677 N N . VAL A 1 92 ? -3.749 10.538 5.269 1.00 66.44 92 VAL A N 1
ATOM 678 C CA . VAL A 1 92 ? -2.361 11.006 5.282 1.00 66.44 92 VAL A CA 1
ATOM 679 C C . VAL A 1 92 ? -1.417 9.813 5.238 1.00 66.44 92 VAL A C 1
ATOM 681 O O . VAL A 1 92 ? -1.460 8.932 6.097 1.00 66.44 92 VAL A O 1
ATOM 684 N N . VAL A 1 93 ? -0.514 9.804 4.260 1.00 66.06 93 VAL A N 1
ATOM 685 C CA . VAL A 1 93 ? 0.562 8.815 4.141 1.00 66.06 93 VAL A CA 1
ATOM 686 C C . VAL A 1 93 ? 1.893 9.553 4.097 1.00 66.06 93 VAL A C 1
ATOM 688 O O . VAL A 1 93 ? 2.121 10.367 3.208 1.00 66.06 93 VAL A O 1
ATOM 691 N N . ALA A 1 94 ? 2.764 9.257 5.056 1.00 52.56 94 ALA A N 1
ATOM 692 C CA . ALA A 1 94 ? 4.158 9.671 5.060 1.00 52.56 94 ALA A CA 1
ATOM 693 C C . ALA A 1 94 ? 5.026 8.471 4.655 1.00 52.56 94 ALA A C 1
ATOM 695 O O . ALA A 1 94 ? 4.862 7.364 5.150 1.00 52.56 94 ALA A O 1
ATOM 696 N N . SER A 1 95 ? 5.941 8.643 3.717 1.00 51.06 95 SER A N 1
ATOM 697 C CA . SER A 1 95 ? 6.855 7.584 3.281 1.00 51.06 95 SER A CA 1
ATOM 698 C C . SER A 1 95 ? 8.263 8.159 3.214 1.00 51.06 95 SER A C 1
ATOM 700 O O . SER A 1 95 ? 8.436 9.361 3.033 1.00 51.06 95 SER A O 1
ATOM 702 N N . ALA A 1 96 ? 9.300 7.321 3.276 1.00 40.03 96 ALA A N 1
ATOM 703 C CA . ALA A 1 96 ? 10.673 7.748 2.969 1.00 40.03 96 ALA A CA 1
ATOM 704 C C . ALA A 1 96 ? 10.810 8.342 1.541 1.00 40.03 96 ALA A C 1
ATOM 706 O O . ALA A 1 96 ? 11.801 8.996 1.218 1.00 40.03 96 ALA A O 1
ATOM 707 N N . SER A 1 97 ? 9.791 8.156 0.694 1.00 48.31 97 SER A N 1
ATOM 708 C CA . SER A 1 97 ? 9.616 8.797 -0.613 1.00 48.31 97 SER A CA 1
ATOM 709 C C . SER A 1 97 ? 8.700 10.039 -0.617 1.00 48.31 97 SER A C 1
ATOM 711 O O . SER A 1 97 ? 8.430 10.564 -1.692 1.00 48.31 97 SER A O 1
ATOM 713 N N . GLY A 1 98 ? 8.220 10.529 0.530 1.00 38.00 98 GLY A N 1
ATOM 714 C CA . GLY A 1 98 ? 7.388 11.732 0.622 1.00 38.00 98 GLY A CA 1
ATOM 715 C C . GLY A 1 98 ? 6.745 11.943 1.996 1.00 38.00 98 GLY A C 1
ATOM 716 O O . GLY A 1 98 ? 5.842 11.203 2.379 1.00 38.00 98 GLY A O 1
ATOM 717 N N . SER A 1 99 ? 7.173 13.001 2.685 1.00 43.94 99 SER A N 1
ATOM 718 C CA . SER A 1 99 ? 6.485 13.634 3.816 1.00 43.94 99 SER A CA 1
ATOM 719 C C . SER A 1 99 ? 6.586 15.144 3.602 1.00 43.94 99 SER A C 1
ATOM 721 O O . SER A 1 99 ? 7.690 15.625 3.371 1.00 43.94 99 SER A O 1
ATOM 723 N N . GLN A 1 100 ? 5.457 15.859 3.706 1.00 49.34 100 GLN A N 1
ATOM 724 C CA . GLN A 1 100 ? 5.213 17.255 3.281 1.00 49.34 100 GLN A CA 1
ATOM 725 C C . GLN A 1 100 ? 4.971 17.364 1.771 1.00 49.34 100 GLN A C 1
ATOM 727 O O . GLN A 1 100 ? 5.903 17.278 0.986 1.00 49.34 100 GLN A O 1
ATOM 732 N N . LEU A 1 101 ? 3.710 17.535 1.357 1.00 55.72 101 LEU A N 1
ATOM 733 C CA . LEU A 1 101 ? 3.326 17.599 -0.059 1.00 55.72 101 LEU A CA 1
ATOM 734 C C . LEU A 1 101 ? 4.116 18.678 -0.813 1.00 55.72 101 LEU A C 1
ATOM 736 O O . LEU A 1 101 ? 4.649 18.389 -1.875 1.00 55.72 101 LEU A O 1
ATOM 740 N N . ASP A 1 102 ? 4.290 19.865 -0.233 1.00 52.56 102 ASP A N 1
ATOM 741 C CA . ASP A 1 102 ? 5.080 20.926 -0.866 1.00 52.56 102 ASP A CA 1
ATOM 742 C C . ASP A 1 102 ? 6.556 20.547 -1.001 1.00 52.56 102 ASP A C 1
ATOM 744 O O . ASP A 1 102 ? 7.116 20.682 -2.083 1.00 52.56 102 ASP A O 1
ATOM 748 N N . GLU A 1 103 ? 7.179 19.990 0.039 1.00 53.94 103 GLU A N 1
ATOM 749 C CA . GLU A 1 103 ? 8.582 19.569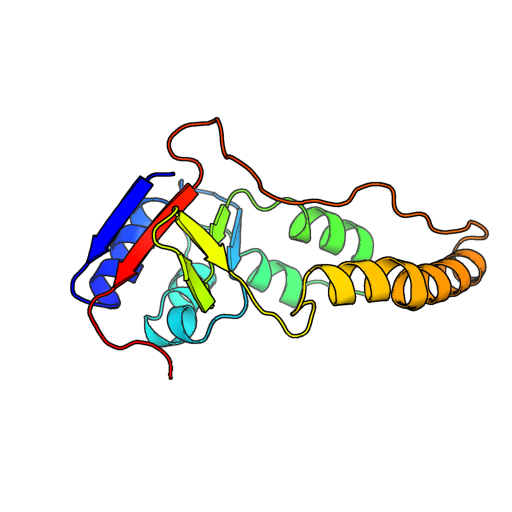 -0.037 1.00 53.94 103 GLU A CA 1
ATOM 750 C C . GLU A 1 103 ? 8.768 18.348 -0.948 1.00 53.94 103 GLU A C 1
ATOM 752 O O . GLU A 1 103 ? 9.785 18.225 -1.622 1.00 53.94 103 GLU A O 1
ATOM 757 N N . ALA A 1 104 ? 7.774 17.463 -1.036 1.00 53.75 104 ALA A N 1
ATOM 758 C CA . ALA A 1 104 ? 7.771 16.324 -1.944 1.00 53.75 104 ALA A CA 1
ATOM 759 C C . ALA A 1 104 ? 7.653 16.782 -3.402 1.00 53.75 104 ALA A C 1
ATOM 761 O O . ALA A 1 104 ? 8.432 16.340 -4.244 1.00 53.75 104 ALA A O 1
ATOM 762 N N . MET A 1 105 ? 6.741 17.712 -3.694 1.00 69.56 105 MET A N 1
ATOM 763 C CA . MET A 1 105 ? 6.585 18.299 -5.027 1.00 69.56 105 MET A CA 1
ATOM 764 C C . MET A 1 105 ? 7.821 19.113 -5.413 1.00 69.56 105 MET A C 1
ATOM 766 O O . MET A 1 105 ? 8.314 18.996 -6.537 1.00 69.56 105 MET A O 1
ATOM 770 N N . ARG A 1 106 ? 8.382 19.869 -4.463 1.00 66.50 106 ARG A N 1
ATOM 771 C CA . ARG A 1 106 ? 9.615 20.630 -4.651 1.00 66.50 106 ARG A CA 1
ATOM 772 C C . ARG A 1 106 ? 10.802 19.707 -4.891 1.00 66.50 106 ARG A C 1
ATOM 774 O O . ARG A 1 106 ? 11.526 19.891 -5.857 1.00 66.50 106 ARG A O 1
ATOM 781 N N . ARG A 1 107 ? 10.951 18.631 -4.119 1.00 65.25 107 ARG A N 1
ATOM 782 C CA . ARG A 1 107 ? 12.000 17.626 -4.334 1.00 65.25 107 ARG A CA 1
ATOM 783 C C . ARG A 1 107 ? 11.832 16.887 -5.661 1.00 65.25 107 ARG A C 1
ATOM 785 O O . ARG A 1 107 ? 12.831 16.627 -6.322 1.00 65.25 107 ARG A O 1
ATOM 792 N N . ILE A 1 108 ? 10.610 16.562 -6.087 1.00 65.00 108 ILE A N 1
ATOM 793 C CA . ILE A 1 108 ? 10.370 15.946 -7.403 1.00 65.00 108 ILE A CA 1
ATOM 794 C C . ILE A 1 108 ? 10.839 16.883 -8.522 1.00 65.00 108 ILE A C 1
ATOM 796 O O . ILE A 1 108 ? 11.550 16.442 -9.421 1.00 65.00 108 ILE A O 1
ATOM 800 N N . ARG A 1 109 ? 10.485 18.169 -8.450 1.00 80.94 109 ARG A N 1
ATOM 801 C CA . ARG A 1 109 ? 10.758 19.154 -9.508 1.00 80.94 109 ARG A CA 1
ATOM 802 C C . ARG A 1 109 ? 12.185 19.687 -9.504 1.00 80.94 109 ARG A C 1
ATOM 804 O O . ARG A 1 109 ? 12.778 19.835 -10.564 1.00 80.94 109 ARG A O 1
ATOM 811 N N . GLU A 1 110 ? 12.725 19.974 -8.330 1.00 82.19 110 GLU A N 1
ATOM 812 C CA . GLU A 1 110 ? 13.994 20.689 -8.162 1.00 82.19 110 GLU A CA 1
ATOM 813 C C . GLU A 1 110 ? 15.174 19.755 -7.889 1.00 82.19 110 GLU A C 1
ATOM 815 O O . GLU A 1 110 ? 16.319 20.175 -8.018 1.00 82.19 110 GLU A O 1
ATOM 820 N N . TYR A 1 111 ? 14.923 18.491 -7.530 1.00 67.38 111 TYR A N 1
ATOM 821 C CA . TYR A 1 111 ? 15.988 17.540 -7.207 1.00 67.38 111 TYR A CA 1
ATOM 822 C C . TYR A 1 111 ? 15.923 16.260 -8.042 1.00 67.38 111 TYR A C 1
ATOM 824 O O . TYR A 1 111 ? 16.880 15.927 -8.733 1.00 67.38 111 TYR A O 1
ATOM 832 N N . ALA A 1 112 ? 14.802 15.537 -8.020 1.00 60.47 112 ALA A N 1
ATOM 833 C CA . ALA A 1 112 ? 14.699 14.244 -8.692 1.00 60.47 112 ALA A CA 1
ATOM 834 C C . ALA A 1 112 ? 14.632 14.380 -10.221 1.00 60.47 112 ALA A C 1
ATOM 836 O O . ALA A 1 112 ? 15.339 13.654 -10.913 1.00 60.47 112 ALA A O 1
ATOM 837 N N . LEU A 1 113 ? 13.822 15.309 -10.747 1.00 81.06 113 LEU A N 1
ATOM 838 C CA . LEU A 1 113 ? 13.686 15.515 -12.189 1.00 81.06 113 LEU A CA 1
ATOM 839 C C . LEU A 1 113 ? 15.009 15.939 -12.850 1.00 81.06 113 LEU A C 1
ATOM 841 O O . LEU A 1 113 ? 15.339 15.310 -13.845 1.00 81.06 113 LEU A O 1
ATOM 845 N N . PRO A 1 114 ? 15.793 16.911 -12.340 1.00 89.44 114 PRO A N 1
ATOM 846 C CA . PRO A 1 114 ? 17.060 17.285 -12.972 1.00 89.44 114 PRO A CA 1
ATOM 847 C C . PRO A 1 114 ? 18.080 16.141 -13.009 1.00 89.44 114 PRO A C 1
ATOM 849 O O . PRO A 1 114 ? 18.727 15.926 -14.029 1.00 89.44 114 PRO A O 1
ATOM 852 N N . LEU A 1 115 ? 18.189 15.366 -11.924 1.00 75.69 115 LEU A N 1
ATOM 853 C CA . LEU A 1 115 ? 19.094 14.213 -11.867 1.00 75.69 115 LEU A CA 1
ATOM 854 C C . LEU A 1 115 ? 18.647 13.091 -12.812 1.00 75.69 115 LEU A C 1
ATOM 856 O O . LEU A 1 115 ? 19.470 12.432 -13.445 1.00 75.69 115 LEU A O 1
ATOM 860 N N . GLU A 1 116 ? 17.339 12.868 -12.919 1.00 77.19 116 GLU A N 1
ATOM 861 C CA . GLU A 1 116 ? 16.767 11.888 -13.838 1.00 77.19 116 GLU A CA 1
ATOM 862 C C . GLU A 1 116 ? 16.825 12.352 -15.298 1.00 77.19 116 GLU A C 1
ATOM 864 O O . GLU A 1 116 ? 16.998 11.524 -16.184 1.00 77.19 116 GLU A O 1
ATOM 869 N N . ASP A 1 117 ? 16.707 13.652 -15.562 1.00 88.12 117 ASP A N 1
ATOM 870 C CA . ASP A 1 117 ? 16.886 14.265 -16.879 1.00 88.12 117 ASP A CA 1
ATOM 871 C C . ASP A 1 117 ? 18.328 14.097 -17.356 1.00 88.12 117 ASP A C 1
ATOM 873 O O . ASP A 1 117 ? 18.554 13.578 -18.445 1.00 88.12 117 ASP A O 1
ATOM 877 N N . GLU A 1 118 ? 19.306 14.393 -16.498 1.00 87.88 118 GLU A N 1
ATOM 878 C CA . GLU A 1 118 ? 20.724 14.185 -16.794 1.00 87.88 118 GLU A CA 1
ATOM 879 C C . GLU A 1 118 ? 21.030 12.700 -17.044 1.00 87.88 118 GLU A C 1
ATOM 881 O O . GLU A 1 118 ? 21.642 12.332 -18.052 1.00 87.88 118 GLU A O 1
ATOM 886 N N . ARG A 1 119 ? 20.526 11.813 -16.177 1.00 87.19 119 ARG A N 1
ATOM 887 C CA . ARG A 1 119 ? 20.662 10.364 -16.356 1.00 87.19 119 ARG A CA 1
ATOM 888 C C . ARG A 1 119 ? 19.989 9.882 -17.646 1.00 87.19 119 ARG A C 1
ATOM 890 O O . ARG A 1 119 ? 20.556 9.041 -18.341 1.00 87.19 119 ARG A O 1
ATOM 897 N N . ALA A 1 120 ? 18.791 10.372 -17.967 1.00 72.62 120 ALA A N 1
ATOM 898 C CA . ALA A 1 120 ? 18.037 9.988 -19.160 1.00 72.62 120 ALA A CA 1
ATOM 899 C C . ALA A 1 120 ? 18.676 10.527 -20.446 1.00 72.62 120 ALA A C 1
ATOM 901 O O . ALA A 1 120 ? 18.731 9.804 -21.439 1.00 72.62 120 ALA A O 1
ATOM 902 N N . GLN A 1 121 ? 19.250 11.728 -20.414 1.00 86.00 121 GLN A N 1
ATOM 903 C CA . GLN A 1 121 ? 19.996 12.298 -21.529 1.00 86.00 121 GLN A CA 1
ATOM 904 C C . GLN A 1 121 ? 21.254 11.469 -21.821 1.00 86.00 121 GLN A C 1
ATOM 906 O O . GLN A 1 121 ? 21.538 11.171 -22.981 1.00 86.00 121 GLN A O 1
ATOM 911 N N . LEU A 1 122 ? 21.966 11.029 -20.778 1.00 84.06 122 LEU A N 1
ATOM 912 C CA . LEU A 1 122 ? 23.140 10.161 -20.909 1.00 84.06 122 LEU A CA 1
ATOM 913 C C . LEU A 1 122 ? 22.782 8.739 -21.364 1.00 84.06 122 LEU A C 1
ATOM 915 O O . LEU A 1 122 ? 23.494 8.159 -22.180 1.00 84.06 122 LEU A O 1
ATOM 919 N N . ALA A 1 123 ? 21.695 8.167 -20.843 1.00 72.12 123 ALA A N 1
ATOM 920 C CA . ALA A 1 123 ? 21.309 6.786 -21.128 1.00 72.12 123 ALA A CA 1
ATOM 921 C C . ALA A 1 123 ? 20.527 6.623 -22.441 1.00 72.12 123 ALA A C 1
ATOM 923 O O . ALA A 1 123 ? 20.630 5.585 -23.092 1.00 72.12 123 ALA A O 1
ATOM 924 N N . TYR A 1 124 ? 19.727 7.622 -22.820 1.00 75.44 124 TYR A N 1
ATOM 925 C CA . TYR A 1 124 ? 18.724 7.511 -23.883 1.00 75.44 124 TYR A CA 1
ATOM 926 C C . TYR A 1 124 ? 18.768 8.662 -24.901 1.00 75.44 124 TYR A C 1
ATOM 928 O O . TYR A 1 124 ? 18.012 8.633 -25.869 1.00 75.44 124 TYR A O 1
ATOM 936 N N . GLY A 1 125 ? 19.623 9.676 -24.714 1.00 89.81 125 GLY A N 1
ATOM 937 C CA . GLY A 1 125 ? 19.738 10.823 -25.627 1.00 89.81 125 GLY A CA 1
ATOM 938 C C . GLY A 1 125 ? 18.543 11.783 -25.604 1.00 89.81 125 GLY A C 1
ATOM 939 O O . GLY A 1 125 ? 18.477 12.694 -26.430 1.00 89.81 125 GLY A O 1
ATOM 940 N N . GLN A 1 126 ? 17.612 11.591 -24.671 1.00 77.56 126 GLN A N 1
ATOM 941 C CA . GLN A 1 126 ? 16.412 12.402 -24.503 1.00 77.56 126 GLN A CA 1
ATOM 942 C C . GLN A 1 126 ? 16.233 12.812 -23.043 1.00 77.56 126 GLN A C 1
ATOM 944 O O . GLN A 1 126 ? 16.474 12.014 -22.136 1.00 77.56 126 GLN A O 1
ATOM 949 N N . GLY A 1 127 ? 15.743 14.032 -22.841 1.00 84.00 127 GLY A N 1
ATOM 950 C CA . GLY A 1 127 ? 15.408 14.536 -21.519 1.00 84.00 127 GLY A CA 1
ATOM 951 C C . GLY A 1 127 ? 14.174 13.862 -20.914 1.00 84.00 127 GLY A C 1
ATOM 952 O O . GLY A 1 127 ? 13.318 13.300 -21.611 1.00 84.00 127 GLY A O 1
ATOM 953 N N . SER A 1 128 ? 14.083 13.948 -19.596 1.00 80.56 128 SER A N 1
ATOM 954 C CA . SER A 1 128 ? 12.916 13.610 -18.799 1.00 80.56 128 SER A CA 1
ATOM 955 C C . SER A 1 128 ? 12.058 14.846 -18.555 1.00 80.56 128 SER A C 1
ATOM 957 O O . SER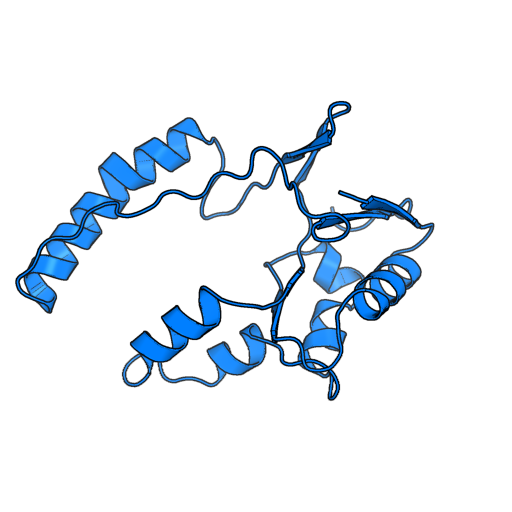 A 1 128 ? 12.520 15.976 -18.457 1.00 80.56 128 SER A O 1
ATOM 959 N N . PHE A 1 129 ? 10.760 14.627 -18.401 1.00 74.38 129 PHE A N 1
ATOM 960 C CA . PHE A 1 129 ? 9.826 15.661 -17.981 1.00 74.38 129 PHE A CA 1
ATOM 961 C C . PHE A 1 129 ? 8.780 15.040 -17.067 1.00 74.38 129 PHE A C 1
ATOM 963 O O . PHE A 1 129 ? 8.477 13.845 -17.150 1.00 74.38 129 PHE A O 1
ATO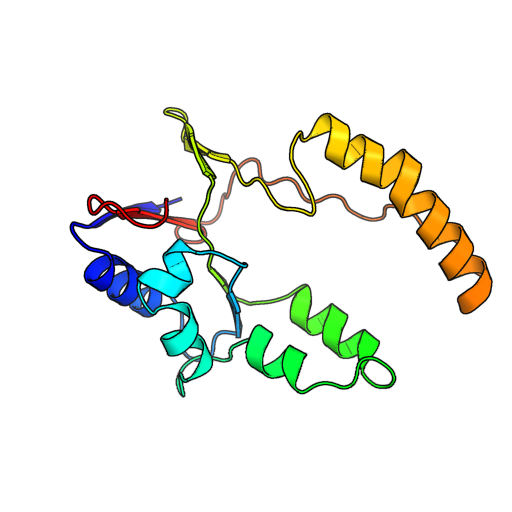M 970 N N . ILE A 1 130 ? 8.193 15.855 -16.197 1.00 72.62 130 ILE A N 1
ATOM 971 C CA . ILE A 1 130 ? 7.059 15.415 -15.387 1.00 72.62 130 ILE A CA 1
ATOM 972 C C . ILE A 1 130 ? 5.838 15.341 -16.301 1.00 72.62 130 ILE A C 1
ATOM 974 O O . ILE A 1 130 ? 5.196 16.345 -16.597 1.00 72.62 130 ILE A O 1
ATOM 978 N N . GLY A 1 131 ? 5.541 14.138 -16.790 1.00 56.69 131 GLY A N 1
ATOM 979 C CA . GLY A 1 131 ? 4.390 13.906 -17.660 1.00 56.69 131 GLY A CA 1
ATOM 980 C C . GLY A 1 131 ? 3.061 13.805 -16.909 1.00 56.69 131 GLY A C 1
ATOM 981 O O . GLY A 1 131 ? 2.024 14.168 -17.462 1.00 56.69 131 GLY A O 1
ATOM 982 N N . LYS A 1 132 ? 3.067 13.288 -15.671 1.00 42.69 132 LYS A N 1
ATOM 983 C CA . LYS A 1 132 ? 1.880 13.115 -14.816 1.00 42.69 132 LYS A CA 1
ATOM 984 C C . LYS A 1 132 ? 2.271 13.191 -13.339 1.00 42.69 132 LYS A C 1
ATOM 986 O O . LYS A 1 132 ? 3.246 12.564 -12.936 1.00 42.69 132 LYS A O 1
ATOM 991 N N . GLU A 1 133 ? 1.462 13.885 -12.548 1.00 53.28 133 GLU A N 1
ATOM 992 C CA . GLU A 1 133 ? 1.485 13.877 -11.079 1.00 53.28 133 GLU A CA 1
ATOM 993 C C . GLU A 1 133 ? 0.132 13.317 -10.607 1.00 53.28 133 GLU A C 1
ATOM 995 O O . GLU A 1 133 ? -0.909 13.706 -11.140 1.00 53.28 133 GLU A O 1
ATOM 1000 N N . LEU A 1 134 ? 0.127 12.369 -9.663 1.00 45.34 134 LEU A N 1
ATOM 1001 C CA . LEU A 1 134 ? -1.102 11.734 -9.178 1.00 45.34 134 LEU A CA 1
ATOM 1002 C C . LEU A 1 134 ? -1.3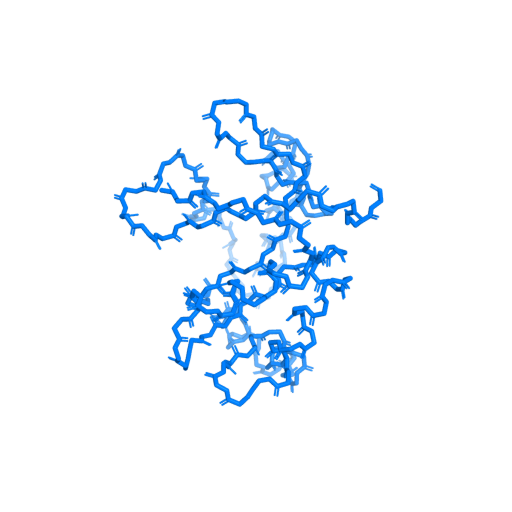86 12.165 -7.741 1.00 45.34 134 LEU A C 1
ATOM 1004 O O . LEU A 1 134 ? -0.651 11.817 -6.821 1.00 45.34 134 LEU A O 1
ATOM 1008 N N . ILE A 1 135 ? -2.481 12.900 -7.574 1.00 60.28 135 ILE A N 1
ATOM 1009 C CA . ILE A 1 135 ? -2.996 13.372 -6.290 1.00 60.28 135 ILE A CA 1
ATOM 1010 C C . ILE A 1 135 ? -4.454 12.908 -6.204 1.00 60.28 135 ILE A C 1
ATOM 1012 O O . ILE A 1 135 ? -5.257 13.202 -7.091 1.00 60.28 135 ILE A O 1
ATOM 1016 N N . PHE A 1 136 ? -4.802 12.146 -5.169 1.00 48.75 136 PHE A N 1
ATOM 1017 C CA . PHE A 1 136 ? -6.164 11.644 -4.977 1.00 48.75 136 PHE A CA 1
ATOM 1018 C C . PHE A 1 136 ? -7.000 12.669 -4.198 1.00 48.75 136 PHE A C 1
ATOM 1020 O O . PHE A 1 136 ? -6.740 12.905 -3.024 1.00 48.75 136 PHE A O 1
ATOM 1027 N N . TYR A 1 137 ? -8.010 13.260 -4.847 1.00 52.69 137 TYR A N 1
ATOM 1028 C CA . TYR A 1 137 ? -8.920 14.246 -4.234 1.00 52.69 137 TYR A CA 1
ATOM 1029 C C . TYR A 1 137 ? -10.265 13.637 -3.817 1.00 52.69 137 TYR A C 1
ATOM 1031 O O . TYR A 1 137 ? -10.766 13.883 -2.725 1.00 52.69 137 TYR A O 1
ATOM 1039 N N . ARG A 1 138 ? -10.876 12.849 -4.709 1.00 52.00 138 ARG A N 1
ATOM 1040 C CA . ARG A 1 138 ? -12.163 12.178 -4.503 1.00 52.00 138 ARG A CA 1
ATOM 1041 C C . ARG A 1 138 ? -12.227 10.948 -5.400 1.00 52.00 138 ARG A C 1
ATOM 1043 O O . ARG A 1 138 ? -12.020 11.060 -6.604 1.00 52.00 138 ARG A O 1
ATOM 1050 N N . GLU A 1 139 ? -12.555 9.794 -4.830 1.00 61.47 139 GLU A N 1
ATOM 1051 C CA . GLU A 1 139 ? -12.899 8.597 -5.603 1.00 61.47 139 GLU A CA 1
ATOM 1052 C C . GLU A 1 139 ? -14.404 8.628 -5.915 1.00 61.47 139 GLU A C 1
ATOM 1054 O O . GLU A 1 139 ? -15.235 8.714 -5.007 1.00 61.47 139 GLU A O 1
ATOM 1059 N N . TYR A 1 140 ? -14.745 8.635 -7.205 1.00 62.84 140 TYR A N 1
ATOM 1060 C CA . TYR A 1 140 ? -16.125 8.727 -7.691 1.00 62.84 140 TYR A CA 1
ATOM 1061 C C . TYR A 1 140 ? -16.774 7.349 -7.817 1.00 62.84 140 TYR A C 1
ATOM 1063 O O . TYR A 1 140 ? -17.985 7.224 -7.640 1.00 62.84 140 TYR A O 1
ATOM 1071 N N . MET A 1 141 ? -15.974 6.322 -8.104 1.00 70.00 141 MET A N 1
ATOM 1072 C CA . MET A 1 141 ? -16.477 4.962 -8.203 1.00 70.00 141 MET A CA 1
ATOM 1073 C C . MET A 1 141 ? -16.761 4.418 -6.795 1.00 70.00 141 MET A C 1
ATOM 1075 O O . MET A 1 141 ? -15.872 4.450 -5.935 1.00 70.00 141 MET A O 1
ATOM 1079 N N . PRO A 1 142 ? -17.983 3.928 -6.522 1.00 73.25 142 PRO A N 1
ATOM 1080 C CA . PRO A 1 142 ? -18.267 3.272 -5.252 1.00 73.25 142 PRO A CA 1
ATOM 1081 C C . PRO A 1 142 ? -17.357 2.046 -5.075 1.00 73.25 142 PRO A C 1
ATOM 1083 O O . PRO A 1 142 ? -16.884 1.469 -6.051 1.00 73.25 142 PRO A O 1
ATOM 1086 N N . ASP A 1 143 ? -17.063 1.700 -3.820 1.00 78.88 143 ASP A N 1
ATOM 1087 C CA . ASP A 1 143 ? -16.319 0.486 -3.433 1.00 78.88 143 ASP A CA 1
ATOM 1088 C C . ASP A 1 143 ? -14.900 0.321 -4.010 1.00 78.88 143 ASP A C 1
ATOM 1090 O O . ASP A 1 143 ? -14.304 -0.746 -3.941 1.00 78.88 143 ASP A O 1
ATOM 1094 N N . ARG A 1 144 ? -14.299 1.400 -4.520 1.00 82.56 144 ARG A N 1
ATOM 1095 C CA . ARG A 1 144 ? -12.893 1.407 -4.962 1.00 82.56 144 ARG A CA 1
ATOM 1096 C C . ARG A 1 144 ? -11.876 1.667 -3.861 1.00 82.56 144 ARG A C 1
ATOM 1098 O O . ARG A 1 144 ? -10.711 1.315 -4.002 1.00 82.56 144 ARG A O 1
ATOM 1105 N N . VAL A 1 145 ? -12.309 2.300 -2.775 1.00 85.62 145 VAL A N 1
ATOM 1106 C CA . VAL A 1 145 ? -11.460 2.605 -1.620 1.00 85.62 145 VAL A CA 1
ATOM 1107 C C . VAL A 1 145 ? -12.162 2.109 -0.372 1.00 85.62 145 VAL A C 1
ATOM 1109 O O . VAL A 1 145 ? -13.249 2.593 -0.037 1.00 85.62 145 VAL A O 1
ATOM 1112 N N . HIS A 1 146 ? -11.510 1.183 0.320 1.00 90.12 146 HIS A N 1
ATOM 1113 C CA . HIS A 1 146 ? -11.929 0.692 1.621 1.00 90.12 146 HIS A CA 1
ATOM 1114 C C . HIS A 1 146 ? -10.961 1.181 2.692 1.00 90.12 146 HIS A C 1
ATOM 1116 O O . HIS A 1 146 ? -9.747 1.078 2.536 1.00 90.12 146 HIS A O 1
ATOM 1122 N N . VAL A 1 147 ? -11.511 1.695 3.786 1.00 89.94 147 VAL A N 1
ATOM 1123 C CA . VAL A 1 147 ? -10.755 2.027 4.994 1.00 89.94 147 VAL A CA 1
ATOM 1124 C C . VAL A 1 147 ? -11.155 1.029 6.066 1.00 89.94 147 VAL A C 1
ATOM 1126 O O . VAL A 1 147 ? -12.344 0.855 6.319 1.00 89.94 147 VAL A O 1
ATOM 1129 N N . ILE A 1 148 ? -10.178 0.377 6.689 1.00 93.88 148 ILE A N 1
ATOM 1130 C CA . ILE A 1 148 ? -10.405 -0.546 7.803 1.00 93.88 148 ILE A CA 1
ATOM 1131 C C . ILE A 1 148 ? -9.774 0.076 9.047 1.00 93.88 148 ILE A C 1
ATOM 1133 O O . ILE A 1 148 ? -8.553 0.181 9.144 1.00 93.88 148 ILE A O 1
ATOM 1137 N N . LEU A 1 149 ? -10.617 0.519 9.975 1.00 92.12 149 LEU A N 1
ATOM 1138 C CA . LEU A 1 149 ? -10.212 1.026 11.280 1.00 92.12 149 LEU A CA 1
ATOM 1139 C C . LEU A 1 149 ? -10.190 -0.136 12.267 1.00 92.12 149 LEU A C 1
ATOM 1141 O O . LEU A 1 149 ? -11.204 -0.805 12.469 1.00 92.12 149 LEU A O 1
ATOM 1145 N N . VAL A 1 150 ? -9.035 -0.363 12.882 1.00 94.44 150 VAL A N 1
ATOM 1146 C CA . VAL A 1 150 ? -8.832 -1.443 13.848 1.00 94.44 150 VAL A CA 1
ATOM 1147 C C . VAL A 1 150 ? -8.741 -0.845 15.244 1.00 94.44 150 VAL A C 1
ATOM 1149 O O . VAL A 1 150 ? -7.981 0.096 15.459 1.00 94.44 150 VAL A O 1
ATOM 1152 N N . LYS A 1 151 ? -9.543 -1.356 16.182 1.00 93.25 151 LYS A N 1
ATOM 1153 C CA . LYS A 1 151 ? -9.539 -0.878 17.576 1.00 93.25 151 LYS A CA 1
ATOM 1154 C C . LYS A 1 151 ? -8.348 -1.391 18.379 1.00 93.25 151 LYS A C 1
ATOM 1156 O O . LYS A 1 151 ? -7.897 -0.710 19.298 1.00 93.25 151 LYS A O 1
ATOM 1161 N N . GLU A 1 152 ? -7.866 -2.587 18.056 1.00 92.31 152 GLU A N 1
ATOM 1162 C CA . GLU A 1 152 ? -6.618 -3.116 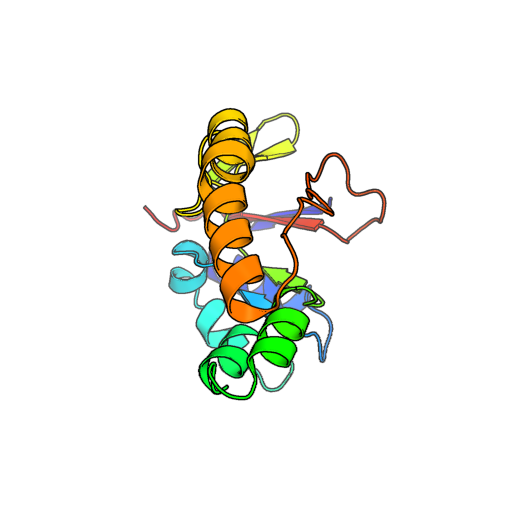18.594 1.00 92.31 152 GLU A CA 1
ATOM 1163 C C . GLU A 1 152 ? -5.451 -2.170 18.283 1.00 92.31 152 GLU A C 1
ATOM 1165 O O . GLU A 1 152 ? -5.335 -1.632 17.179 1.00 92.31 152 GLU A O 1
ATOM 1170 N N . LYS A 1 153 ? -4.573 -1.970 19.269 1.00 87.25 153 LYS A N 1
ATOM 1171 C CA . LYS A 1 153 ? -3.351 -1.198 19.073 1.00 87.25 153 LYS A CA 1
ATOM 1172 C C . LYS A 1 153 ? -2.388 -2.021 18.213 1.00 87.25 153 LYS A C 1
ATOM 1174 O O . LYS A 1 153 ? -1.812 -2.980 18.708 1.00 87.25 153 LYS A O 1
ATOM 1179 N N . LEU A 1 154 ? -2.211 -1.609 16.962 1.00 81.19 154 LEU A N 1
ATOM 1180 C CA . LEU A 1 154 ? -1.319 -2.233 15.986 1.00 81.19 154 LEU A CA 1
ATOM 1181 C C . LEU A 1 154 ? -0.265 -1.225 15.522 1.00 81.19 154 LEU A C 1
ATOM 1183 O O . LEU A 1 154 ? -0.567 -0.045 15.336 1.00 81.19 154 LEU A O 1
ATOM 1187 N N . GLY A 1 155 ? 0.952 -1.687 15.266 1.00 68.81 155 GLY A N 1
ATOM 1188 C CA . GLY A 1 155 ? 2.104 -0.843 14.977 1.00 68.81 155 GLY A CA 1
ATOM 1189 C C . GLY A 1 155 ? 2.777 -0.313 16.249 1.00 68.81 155 GLY A C 1
ATOM 1190 O O . GLY A 1 155 ? 2.876 -1.011 17.256 1.00 68.81 155 GLY A O 1
ATOM 1191 N N . PHE A 1 156 ? 3.299 0.916 16.183 1.00 53.81 156 PHE A N 1
ATOM 1192 C CA . PHE A 1 156 ? 3.971 1.604 17.298 1.00 53.81 156 PHE A CA 1
ATOM 1193 C C . PHE A 1 156 ? 2.986 2.380 18.192 1.00 53.81 156 PHE A C 1
ATOM 1195 O O . PHE A 1 156 ? 2.130 3.101 17.642 1.00 53.81 156 PHE A O 1
#

Sequence (156 aa):
MTAHIVESGADASRLALGLIPDGAEVFTATSQTLAEIGLTAEIDASTRLRSVRSVLKQMDMATQWHEMRVLGARPDVIVGSVHAITEQGEVVVASASGSQLDEAMRRIREYALPLEDERAQLAYGQGSFIGKELIFYREYMPDRVHVILVKEKLGF